Protein AF-A0A7V9INV0-F1 (afdb_monomer)

pLDDT: mean 86.63, std 12.6, range [50.41, 98.5]

Sequence (78 aa):
MSTAAGGMLVVVAWRRFGVLLARAEHFGEAATCPQCNAWGKFRVIAQEVSSVEDPPEAGRPHWLQVRCKQCEARWKLQ

Radius of gyration: 17.09 Å; Cα contacts (8 Å, |Δi|>4): 89; chains: 1; bounding box: 33×22×52 Å

Foldseek 3Di:
DPVVVVVVVVVVVVVLVVLVVVLVVQLQVVQADPPPRDGVQKDFDDFDDDDPPQDPSRRHTPKTWIAGPPPRDIDIRD

Secondary structure (DSSP, 8-state):
--HHHHHHHHHHHHHHHHHHHHHHHHHHHTTB-TTT--BS-EEEEEEPPPPTTS-TTT-S-S-EEEEETTT--EEEE-

Solvent-accessible surface area (backbone atoms only — not 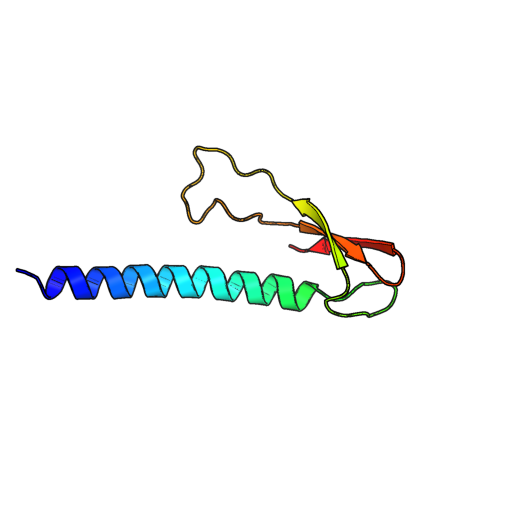comparable to full-atom values): 4630 Å² total; per-residue (Å²): 142,61,66,70,62,54,54,51,51,53,54,54,51,50,53,54,46,50,58,54,48,59,51,52,49,46,42,57,70,50,35,48,38,95,83,78,67,45,63,73,46,57,44,81,77,46,62,52,85,64,59,93,84,44,54,89,80,54,62,55,59,74,34,36,34,32,29,32,75,82,79,61,52,71,52,75,32,94

Nearest PDB structures (foldseek):
  5twb-assembly1_A  TM=6.316E-01  e=2.439E-01  Staphylococcus aureus subsp. aureus USA300
  6gxn-assembly1_v  TM=4.499E-01  e=2.060E+00  Escherichia coli
  5h5u-assembly1_4  TM=4.721E-01  e=3.284E+00  Escherichia coli K-12
  6gxo-assembly1_v  TM=4.219E-01  e=4.583E+00  Escherichia coli

Structure (mmCIF, N/CA/C/O backbone):
data_AF-A0A7V9INV0-F1
#
_entry.id   AF-A0A7V9INV0-F1
#
loop_
_atom_site.group_PDB
_atom_site.id
_atom_site.type_symbol
_atom_site.label_atom_id
_atom_site.label_alt_id
_atom_site.label_comp_id
_atom_site.label_asym_id
_atom_site.label_entity_id
_atom_site.label_seq_id
_atom_site.pdbx_PDB_ins_code
_atom_site.Cartn_x
_atom_site.Cartn_y
_atom_site.Cartn_z
_atom_site.occupancy
_atom_site.B_iso_or_equiv
_atom_site.auth_seq_id
_atom_site.auth_comp_id
_atom_site.auth_asym_id
_atom_site.auth_atom_id
_atom_site.pdbx_PDB_model_num
ATOM 1 N N . MET A 1 1 ? 16.854 2.183 -39.549 1.00 50.41 1 MET A N 1
ATOM 2 C CA . MET A 1 1 ? 17.205 1.665 -38.206 1.00 50.41 1 MET A CA 1
ATOM 3 C C . MET A 1 1 ? 16.110 2.089 -37.228 1.00 50.41 1 MET A C 1
ATOM 5 O O . MET A 1 1 ? 16.282 3.070 -36.527 1.00 50.41 1 MET A O 1
ATOM 9 N N . SER A 1 2 ? 14.945 1.431 -37.237 1.00 59.31 2 SER A N 1
ATOM 10 C CA . SER A 1 2 ? 13.775 1.907 -36.458 1.00 59.31 2 SER A CA 1
ATOM 11 C C . SER A 1 2 ? 13.027 0.789 -35.724 1.00 59.31 2 SER A C 1
ATOM 13 O O . SER A 1 2 ? 12.405 1.041 -34.700 1.00 59.31 2 SER A O 1
ATOM 15 N N . THR A 1 3 ? 13.144 -0.462 -36.173 1.00 62.19 3 THR A N 1
ATOM 16 C CA . THR A 1 3 ? 12.499 -1.625 -35.539 1.00 62.19 3 THR A CA 1
ATOM 17 C C . THR A 1 3 ? 13.180 -2.042 -34.232 1.00 62.19 3 THR A C 1
ATOM 19 O O . THR A 1 3 ? 12.498 -2.316 -33.248 1.00 62.19 3 THR A O 1
ATOM 22 N N . ALA A 1 4 ? 14.517 -2.017 -34.179 1.00 66.38 4 ALA A N 1
ATOM 23 C CA . ALA A 1 4 ? 15.280 -2.385 -32.981 1.00 66.38 4 ALA A CA 1
ATOM 24 C C . ALA A 1 4 ? 15.022 -1.436 -31.791 1.00 66.38 4 ALA A C 1
ATOM 26 O O . ALA A 1 4 ? 14.870 -1.891 -30.659 1.00 66.38 4 ALA A O 1
ATOM 27 N N . ALA A 1 5 ? 14.901 -0.128 -32.050 1.00 72.00 5 ALA A N 1
ATOM 28 C CA . ALA A 1 5 ? 14.602 0.865 -31.017 1.00 72.00 5 ALA A CA 1
ATOM 29 C C . ALA A 1 5 ? 13.176 0.707 -30.458 1.00 72.00 5 ALA A C 1
ATOM 31 O O . ALA A 1 5 ? 12.977 0.776 -29.246 1.00 72.00 5 ALA A O 1
ATOM 32 N N . GLY A 1 6 ? 12.194 0.421 -31.323 1.00 78.75 6 GLY A N 1
ATOM 33 C CA . GLY A 1 6 ? 10.815 0.160 -30.904 1.00 78.75 6 GLY A CA 1
ATOM 34 C C . GLY A 1 6 ? 10.691 -1.077 -30.009 1.00 78.75 6 GLY A C 1
ATOM 35 O O . GLY A 1 6 ? 10.052 -1.014 -28.961 1.00 78.75 6 GLY A O 1
ATOM 36 N N . GLY A 1 7 ? 11.364 -2.177 -30.367 1.00 84.75 7 GLY A N 1
ATOM 37 C CA . GLY A 1 7 ? 11.372 -3.396 -29.550 1.00 84.75 7 GLY A CA 1
ATOM 38 C C . GLY A 1 7 ? 11.953 -3.174 -28.149 1.00 84.75 7 GLY A C 1
ATOM 39 O O . GLY A 1 7 ? 11.401 -3.662 -27.164 1.00 84.75 7 GLY A O 1
ATOM 40 N N . MET A 1 8 ? 13.020 -2.378 -28.036 1.00 86.69 8 MET A N 1
ATOM 41 C CA . MET A 1 8 ? 13.649 -2.094 -26.744 1.00 86.69 8 MET A CA 1
ATOM 42 C C . MET A 1 8 ? 12.760 -1.247 -25.822 1.00 86.69 8 MET A C 1
ATOM 44 O O . MET A 1 8 ? 12.694 -1.518 -24.623 1.00 86.69 8 MET A O 1
ATOM 48 N N . LEU A 1 9 ? 12.013 -0.282 -26.370 1.00 87.56 9 LEU A N 1
ATOM 49 C CA . LEU A 1 9 ? 11.051 0.515 -25.598 1.00 87.56 9 LEU A CA 1
ATOM 50 C C . LEU A 1 9 ? 9.924 -0.344 -25.013 1.00 87.56 9 LEU A C 1
ATOM 52 O O . LEU A 1 9 ? 9.567 -0.160 -23.850 1.00 87.56 9 LEU A O 1
ATOM 56 N N . VAL A 1 10 ? 9.399 -1.305 -25.781 1.00 90.25 10 VAL A N 1
ATOM 57 C CA . VAL A 1 10 ? 8.350 -2.223 -25.304 1.00 90.25 10 VAL A CA 1
ATOM 58 C C . VAL A 1 10 ? 8.851 -3.052 -24.124 1.00 90.25 10 VAL A C 1
ATOM 60 O O . VAL A 1 10 ? 8.156 -3.162 -23.117 1.00 90.25 10 VAL A O 1
ATOM 63 N N . VAL A 1 11 ? 10.074 -3.585 -24.202 1.00 89.50 11 VAL A N 1
ATOM 64 C CA . VAL A 1 11 ? 10.664 -4.373 -23.107 1.00 89.50 11 VAL A CA 1
ATOM 65 C C . VAL A 1 11 ? 10.834 -3.529 -21.842 1.00 89.50 11 VAL A C 1
ATOM 67 O O . VAL A 1 11 ? 10.485 -3.984 -20.751 1.00 89.50 11 VAL A O 1
ATOM 70 N N . VAL A 1 12 ? 11.337 -2.298 -21.971 1.00 88.56 12 VAL A N 1
ATOM 71 C CA . VAL A 1 12 ? 11.499 -1.380 -20.831 1.00 88.56 12 VAL A CA 1
ATOM 72 C C . VAL A 1 12 ? 10.143 -1.030 -20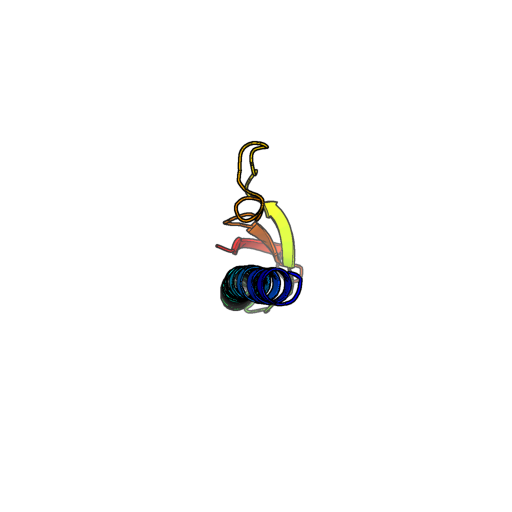.214 1.00 88.56 12 VAL A C 1
ATOM 74 O O . VAL A 1 12 ? 9.976 -1.131 -18.999 1.00 88.56 12 VAL A O 1
ATOM 77 N N . ALA A 1 13 ? 9.152 -0.686 -21.039 1.00 87.56 13 ALA A N 1
ATOM 78 C CA . ALA A 1 13 ? 7.805 -0.371 -20.573 1.00 87.56 13 ALA A CA 1
ATOM 79 C C . ALA A 1 13 ? 7.145 -1.565 -19.868 1.00 87.56 13 ALA A C 1
ATOM 81 O O . ALA A 1 13 ? 6.533 -1.392 -18.815 1.00 87.56 13 ALA A O 1
ATOM 82 N N . TRP A 1 14 ? 7.312 -2.777 -20.403 1.00 90.56 14 TRP A N 1
ATOM 83 C CA . TRP A 1 14 ? 6.757 -3.997 -19.821 1.00 90.56 14 TRP A CA 1
ATOM 84 C C . TRP A 1 14 ? 7.357 -4.314 -18.449 1.00 90.56 14 TRP A C 1
ATOM 86 O O . TRP A 1 14 ? 6.629 -4.614 -17.505 1.00 90.56 14 TRP A O 1
ATOM 96 N N . ARG A 1 15 ? 8.684 -4.191 -18.306 1.00 88.81 15 ARG A N 1
ATOM 97 C CA . ARG A 1 15 ? 9.358 -4.373 -17.010 1.00 88.81 15 ARG A CA 1
ATOM 98 C C . ARG A 1 15 ? 8.854 -3.373 -15.977 1.00 88.81 15 ARG A C 1
ATOM 100 O O . ARG A 1 15 ? 8.484 -3.772 -14.875 1.00 88.81 15 ARG A O 1
ATOM 107 N N . ARG A 1 16 ? 8.768 -2.095 -16.357 1.00 86.44 16 ARG A N 1
ATOM 108 C CA . ARG A 1 16 ? 8.243 -1.044 -15.482 1.00 86.44 16 ARG A CA 1
ATOM 109 C C . ARG A 1 16 ? 6.794 -1.318 -15.085 1.00 86.44 16 ARG A C 1
ATOM 111 O O . ARG A 1 16 ? 6.442 -1.157 -13.922 1.00 86.44 16 ARG A O 1
ATOM 118 N N . PHE A 1 17 ? 5.960 -1.767 -16.022 1.00 87.19 17 PHE A N 1
ATOM 119 C CA . PHE A 1 17 ? 4.582 -2.154 -15.732 1.00 87.19 17 PHE A CA 1
ATOM 120 C C . PHE A 1 17 ? 4.512 -3.282 -14.695 1.00 87.19 17 PHE A C 1
ATOM 122 O O . PHE A 1 17 ? 3.783 -3.144 -13.718 1.00 87.19 17 PHE A O 1
ATOM 129 N N . GLY A 1 18 ? 5.309 -4.343 -14.853 1.00 89.81 18 GLY A N 1
ATOM 130 C CA . GLY A 1 18 ? 5.344 -5.459 -13.902 1.00 89.81 18 GLY A CA 1
ATOM 131 C C . GLY A 1 18 ? 5.728 -5.030 -12.483 1.00 89.81 18 GLY A C 1
ATOM 132 O O . GLY A 1 18 ? 5.065 -5.419 -11.526 1.00 89.81 18 GLY A O 1
ATOM 133 N N . VAL A 1 19 ? 6.734 -4.159 -12.343 1.00 86.62 19 VAL A N 1
ATOM 134 C CA . VAL A 1 19 ? 7.140 -3.599 -11.038 1.00 86.62 19 VAL A CA 1
ATOM 135 C C . VAL A 1 19 ? 6.005 -2.797 -10.394 1.00 86.62 19 VAL A C 1
ATOM 137 O O . VAL A 1 19 ? 5.751 -2.910 -9.195 1.00 86.62 19 VAL A O 1
ATOM 140 N N . LEU A 1 20 ? 5.297 -1.991 -11.187 1.00 85.12 20 LEU A N 1
ATOM 141 C CA . LEU A 1 20 ? 4.170 -1.199 -10.697 1.00 85.12 20 LEU A CA 1
ATOM 142 C C . LEU A 1 20 ? 2.974 -2.068 -10.299 1.00 85.12 20 LEU A C 1
ATOM 144 O O . LEU A 1 20 ? 2.326 -1.771 -9.295 1.00 85.12 20 LEU A O 1
ATOM 148 N N . LEU A 1 21 ? 2.695 -3.119 -11.072 1.00 89.94 21 LEU A N 1
ATOM 149 C CA . LEU A 1 21 ? 1.603 -4.048 -10.816 1.00 89.94 21 LEU A CA 1
ATOM 150 C C . LEU A 1 21 ? 1.836 -4.828 -9.518 1.00 89.94 21 LEU A C 1
ATOM 152 O O . LEU A 1 21 ? 0.988 -4.763 -8.634 1.00 89.94 21 LEU A O 1
ATOM 156 N N . ALA A 1 22 ? 3.011 -5.442 -9.350 1.00 88.31 22 ALA A N 1
ATOM 157 C CA . ALA A 1 22 ? 3.350 -6.218 -8.153 1.00 88.31 22 ALA A CA 1
ATOM 158 C C . ALA A 1 22 ? 3.214 -5.394 -6.858 1.00 88.31 22 ALA A C 1
ATOM 160 O O . ALA A 1 22 ? 2.754 -5.870 -5.823 1.00 88.31 22 ALA A O 1
ATOM 161 N N . ARG A 1 23 ? 3.569 -4.107 -6.914 1.00 85.12 23 ARG A N 1
ATOM 162 C CA . ARG A 1 23 ? 3.432 -3.200 -5.769 1.00 85.12 23 ARG A CA 1
ATOM 163 C C . ARG A 1 23 ? 1.981 -2.812 -5.491 1.00 85.12 23 ARG A C 1
ATOM 165 O O . ARG A 1 23 ? 1.594 -2.672 -4.334 1.00 85.12 23 ARG A O 1
ATOM 172 N N . ALA A 1 24 ? 1.180 -2.615 -6.538 1.00 88.31 24 ALA A N 1
ATOM 173 C CA . ALA A 1 24 ? -0.249 -2.365 -6.387 1.00 88.31 24 ALA A CA 1
ATOM 174 C C . ALA A 1 24 ? -0.964 -3.580 -5.777 1.00 88.31 24 ALA A C 1
ATOM 176 O O . ALA A 1 24 ? -1.831 -3.399 -4.924 1.00 88.31 24 ALA A O 1
ATOM 177 N N . GLU A 1 25 ? -0.563 -4.792 -6.166 1.00 92.12 25 GLU A N 1
AT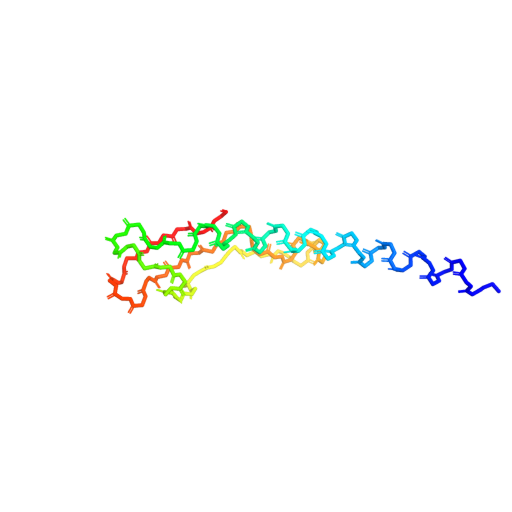OM 178 C CA . GLU A 1 25 ? -1.043 -6.045 -5.577 1.00 92.12 25 GLU A CA 1
ATOM 179 C C . GLU A 1 25 ? -0.711 -6.110 -4.086 1.00 92.12 25 GLU A C 1
ATOM 181 O O . GLU A 1 25 ? -1.622 -6.289 -3.280 1.00 92.12 25 GLU A O 1
ATOM 186 N N . HIS A 1 26 ? 0.536 -5.826 -3.697 1.00 90.06 26 HIS A N 1
ATOM 187 C CA . HIS A 1 26 ? 0.936 -5.833 -2.288 1.00 90.06 26 HIS A CA 1
ATOM 188 C C . HIS A 1 26 ? 0.118 -4.852 -1.429 1.00 90.06 26 HIS A C 1
ATOM 190 O O . HIS A 1 26 ? -0.418 -5.205 -0.376 1.00 90.06 26 HIS A O 1
ATOM 196 N N . PHE A 1 27 ? -0.082 -3.624 -1.920 1.00 91.81 27 PHE A N 1
ATOM 197 C CA . PHE A 1 27 ? -0.956 -2.660 -1.250 1.00 91.81 27 PHE A CA 1
ATOM 198 C C . PHE A 1 27 ? -2.422 -3.114 -1.201 1.00 91.81 27 PHE A C 1
ATOM 200 O O . PHE A 1 27 ? -3.119 -2.824 -0.226 1.00 91.81 27 PHE A O 1
ATOM 207 N N . GLY A 1 28 ? -2.896 -3.809 -2.237 1.00 92.44 28 GLY A N 1
ATOM 208 C CA . GLY A 1 28 ? -4.236 -4.391 -2.301 1.00 92.44 28 GLY A CA 1
ATOM 209 C C . GLY A 1 28 ? -4.448 -5.525 -1.293 1.00 92.44 28 GLY A C 1
ATOM 210 O O . GLY A 1 28 ? -5.514 -5.602 -0.680 1.00 92.44 28 GLY A O 1
ATOM 211 N N . GLU A 1 29 ? -3.436 -6.358 -1.062 1.00 92.94 29 GLU A N 1
ATOM 212 C CA . GLU A 1 29 ? -3.450 -7.414 -0.041 1.00 92.94 29 GLU A CA 1
ATOM 213 C C . GLU A 1 29 ? -3.481 -6.826 1.378 1.00 92.94 29 GLU A C 1
ATOM 215 O O . GLU A 1 29 ? -4.229 -7.295 2.238 1.00 92.94 29 GLU A O 1
ATOM 220 N N . ALA A 1 30 ? -2.749 -5.732 1.613 1.00 93.81 30 ALA A N 1
ATOM 221 C CA . ALA A 1 30 ? -2.717 -5.031 2.898 1.00 93.81 30 ALA A CA 1
ATOM 222 C C . ALA A 1 30 ? -3.915 -4.079 3.136 1.00 93.81 30 ALA A C 1
ATOM 224 O O . ALA A 1 30 ? -4.048 -3.486 4.212 1.00 93.81 30 ALA A O 1
ATOM 225 N N . ALA A 1 31 ? -4.814 -3.915 2.158 1.00 96.44 31 ALA A N 1
ATOM 226 C CA . ALA A 1 31 ? -5.900 -2.925 2.160 1.00 96.44 31 ALA A CA 1
ATOM 227 C C 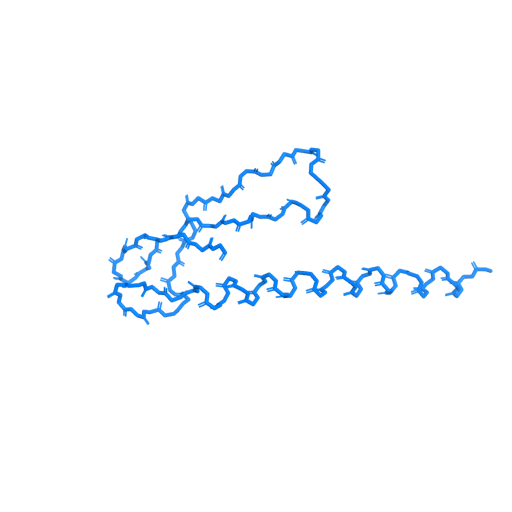. ALA A 1 31 ? -7.034 -3.190 3.176 1.00 96.44 31 ALA A C 1
ATOM 229 O O . ALA A 1 31 ? -7.978 -2.394 3.270 1.00 96.44 31 ALA A O 1
ATOM 230 N N . THR A 1 32 ? -6.974 -4.294 3.921 1.00 97.88 32 THR A N 1
ATOM 231 C CA . THR A 1 32 ? -7.969 -4.662 4.934 1.00 97.88 32 THR A CA 1
ATOM 232 C C . THR A 1 32 ? -7.745 -3.903 6.236 1.00 97.88 32 THR A C 1
ATOM 234 O O . THR A 1 32 ? -6.659 -3.909 6.808 1.00 97.88 32 THR A O 1
ATOM 237 N N . CYS A 1 33 ? -8.801 -3.277 6.756 1.00 97.81 33 CYS A N 1
ATOM 238 C CA . CYS A 1 33 ? -8.750 -2.646 8.067 1.00 97.81 33 CYS A CA 1
ATOM 239 C C . CYS A 1 33 ? -8.621 -3.703 9.185 1.00 97.81 33 CYS A C 1
ATOM 241 O O . CYS A 1 33 ? -9.539 -4.511 9.342 1.00 97.81 33 CYS A O 1
ATOM 243 N N . PRO A 1 34 ? -7.590 -3.639 10.052 1.00 97.25 34 PRO A N 1
ATOM 244 C CA . PRO A 1 34 ? -7.357 -4.638 11.102 1.00 97.25 34 PRO A CA 1
ATOM 245 C C . PRO A 1 34 ? -8.337 -4.554 12.287 1.00 97.25 34 PRO A C 1
ATOM 247 O O . PRO A 1 34 ? -8.213 -5.309 13.244 1.00 97.25 34 PRO A O 1
ATOM 250 N N . GLN A 1 35 ? -9.280 -3.606 12.274 1.00 97.75 35 GLN A N 1
ATOM 251 C CA . GLN A 1 35 ? -10.248 -3.404 13.361 1.00 97.75 35 GLN A CA 1
ATOM 252 C C . GLN A 1 35 ? -11.675 -3.798 12.977 1.00 97.75 35 GLN A C 1
ATOM 254 O O . GLN A 1 35 ? -12.361 -4.435 13.764 1.00 97.75 35 GLN A O 1
ATOM 259 N N . CYS A 1 36 ? -12.137 -3.423 11.782 1.00 97.56 36 CYS A N 1
ATOM 260 C CA . CYS A 1 36 ? -13.511 -3.702 11.338 1.00 97.56 36 CYS A CA 1
ATOM 261 C C . CYS A 1 36 ? -13.593 -4.639 10.128 1.00 97.56 36 CYS A C 1
ATOM 263 O O . CYS A 1 36 ? -14.679 -4.847 9.595 1.00 97.56 36 CYS A O 1
ATOM 265 N N . ASN A 1 37 ? -12.452 -5.165 9.670 1.00 97.38 37 ASN A N 1
ATOM 266 C CA . ASN A 1 37 ? -12.336 -6.065 8.524 1.00 97.38 37 ASN A CA 1
ATOM 267 C C . ASN A 1 37 ? -12.868 -5.498 7.190 1.00 97.38 37 ASN A C 1
ATOM 269 O O . ASN A 1 37 ? -13.122 -6.231 6.239 1.00 97.38 37 ASN A O 1
ATOM 273 N N . ALA A 1 38 ? -13.043 -4.176 7.098 1.00 97.56 38 ALA A N 1
ATOM 274 C CA . ALA A 1 38 ? -13.432 -3.521 5.857 1.00 97.56 38 ALA A CA 1
ATOM 275 C C . ALA A 1 38 ? -12.238 -3.448 4.893 1.00 97.56 38 ALA A C 1
ATOM 277 O O . ALA A 1 38 ? -11.227 -2.815 5.206 1.00 97.56 38 ALA A O 1
ATOM 278 N N . TRP A 1 39 ? -12.376 -4.043 3.710 1.00 97.31 39 TRP A N 1
ATOM 279 C CA . TRP A 1 39 ? -11.380 -3.967 2.639 1.00 97.31 39 TRP A CA 1
ATOM 280 C C . TRP A 1 39 ? -11.546 -2.691 1.805 1.00 97.31 39 TRP A C 1
ATOM 282 O O . TRP A 1 39 ? -12.667 -2.290 1.484 1.00 97.31 39 TRP A O 1
ATOM 292 N N . GLY A 1 40 ? -10.439 -2.012 1.488 1.00 95.69 40 GLY A N 1
ATOM 293 C CA . GLY A 1 40 ? -10.407 -0.869 0.562 1.00 95.69 40 GLY A CA 1
ATOM 294 C C . GLY A 1 40 ? -11.113 0.410 1.047 1.00 95.69 40 GLY A C 1
ATOM 295 O O . GLY A 1 40 ? -11.112 1.431 0.360 1.00 95.69 40 GLY A O 1
ATOM 296 N N . LYS A 1 41 ? -11.711 0.408 2.246 1.00 96.94 41 LYS A N 1
ATOM 297 C CA . LYS A 1 41 ? -12.440 1.559 2.807 1.00 96.94 41 LYS A CA 1
ATOM 298 C C . LYS A 1 41 ? -11.538 2.439 3.668 1.00 96.94 41 LYS A C 1
ATOM 300 O O . LYS A 1 41 ? -11.723 2.535 4.882 1.00 96.94 41 LYS A O 1
ATOM 305 N N . PHE A 1 42 ? -10.587 3.131 3.051 1.00 97.31 42 PHE A N 1
ATOM 306 C CA . PHE A 1 42 ? -9.705 4.063 3.758 1.00 97.31 42 PHE A CA 1
ATOM 307 C C . PHE A 1 42 ? -9.408 5.339 2.968 1.00 97.31 42 PHE A C 1
ATOM 309 O O . PHE A 1 42 ? -9.779 5.491 1.804 1.00 97.31 42 PHE A O 1
ATOM 316 N N . ARG A 1 43 ? -8.777 6.299 3.644 1.00 97.56 43 ARG A N 1
ATOM 317 C CA . ARG A 1 43 ? -8.137 7.476 3.049 1.00 97.56 43 ARG A CA 1
ATOM 318 C C . ARG A 1 43 ? -6.654 7.474 3.413 1.00 97.56 43 ARG A C 1
ATOM 320 O O . ARG A 1 43 ? -6.317 7.107 4.539 1.00 97.56 43 ARG A O 1
ATOM 327 N N . VAL A 1 44 ? -5.795 7.898 2.492 1.00 95.88 44 VAL A N 1
ATOM 328 C CA . VAL A 1 44 ? -4.369 8.121 2.771 1.00 95.88 44 VAL A CA 1
ATOM 329 C C . VAL A 1 44 ? -4.236 9.388 3.615 1.00 95.88 44 VAL A C 1
ATOM 331 O O . VAL A 1 44 ? -4.870 10.398 3.316 1.00 95.88 44 VAL A O 1
ATOM 334 N N . ILE A 1 45 ? -3.473 9.312 4.704 1.00 97.44 45 ILE A N 1
ATOM 335 C CA . ILE A 1 45 ? -3.233 10.430 5.630 1.00 97.44 45 ILE A CA 1
ATOM 336 C C . ILE A 1 45 ? -1.755 10.810 5.741 1.00 97.44 45 ILE A C 1
ATOM 338 O O . ILE A 1 45 ? -1.460 11.932 6.134 1.00 97.44 45 ILE A O 1
ATOM 342 N N . ALA A 1 46 ? -0.842 9.907 5.388 1.00 94.88 46 ALA A N 1
ATOM 343 C CA . ALA A 1 46 ? 0.564 10.210 5.156 1.00 94.88 46 ALA A CA 1
ATOM 344 C C . ALA A 1 46 ? 1.135 9.201 4.158 1.00 94.88 46 ALA A C 1
ATOM 346 O O . ALA A 1 46 ? 0.577 8.120 3.964 1.00 94.88 46 ALA A O 1
ATOM 347 N N . GLN A 1 47 ? 2.248 9.554 3.540 1.00 91.62 47 GLN A N 1
ATOM 348 C CA . GLN A 1 47 ? 3.000 8.685 2.650 1.00 91.62 47 GLN A CA 1
ATOM 349 C C . GLN A 1 47 ? 4.484 8.949 2.855 1.00 91.62 47 GLN A C 1
ATOM 351 O O . GLN A 1 47 ? 4.861 10.005 3.372 1.00 91.62 47 GLN A O 1
ATOM 356 N N . GLU A 1 48 ? 5.307 7.999 2.442 1.00 88.88 48 GLU A N 1
ATOM 357 C CA . GLU A 1 48 ? 6.743 8.216 2.378 1.00 88.88 48 GLU A CA 1
ATOM 358 C C . GLU A 1 48 ? 7.095 9.414 1.489 1.00 88.88 48 GLU A C 1
ATOM 360 O O . GLU A 1 48 ? 6.482 9.629 0.440 1.00 88.88 48 GLU A O 1
ATOM 365 N N . VAL A 1 49 ? 8.082 10.196 1.924 1.00 81.81 49 VAL A N 1
ATOM 366 C CA . VAL A 1 49 ? 8.613 11.311 1.144 1.00 81.81 49 VAL A CA 1
ATOM 367 C C . VAL A 1 49 ? 9.661 10.767 0.182 1.00 81.81 49 VAL A C 1
ATOM 369 O O . VAL A 1 49 ? 10.676 10.239 0.624 1.00 81.81 49 VAL A O 1
ATOM 372 N N . SER A 1 50 ? 9.421 10.917 -1.118 1.00 75.38 50 SER A N 1
ATOM 373 C CA . SER A 1 50 ? 10.439 10.683 -2.145 1.00 75.38 50 SER A CA 1
ATOM 374 C C . SER A 1 50 ? 11.297 11.939 -2.323 1.00 75.38 50 SER A C 1
ATOM 376 O O . SER A 1 50 ? 10.778 13.059 -2.315 1.00 75.38 50 SER A O 1
ATOM 378 N N . SER A 1 51 ? 12.605 11.757 -2.477 1.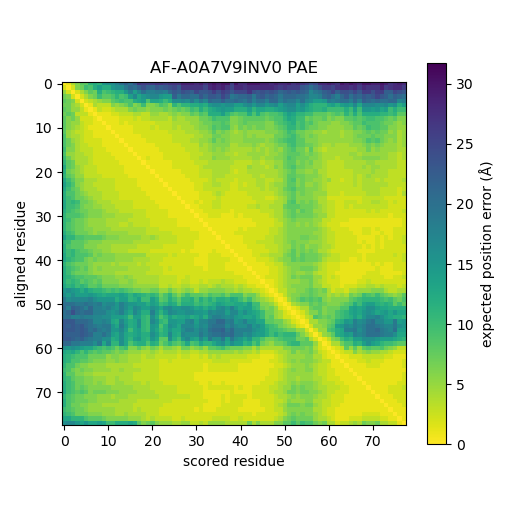00 69.88 51 SER A N 1
ATOM 379 C CA . SER A 1 51 ? 13.557 12.813 -2.816 1.00 69.88 51 SER A CA 1
ATOM 380 C C . SER A 1 51 ? 13.557 13.093 -4.325 1.00 69.88 51 SER A C 1
ATOM 382 O O . SER A 1 51 ? 13.098 12.286 -5.130 1.00 69.88 51 SER A O 1
ATOM 384 N N . VAL A 1 52 ? 14.073 14.257 -4.731 1.00 67.00 52 VAL A N 1
ATOM 385 C CA . VAL A 1 52 ? 14.197 14.636 -6.156 1.00 67.00 52 VAL A CA 1
ATOM 386 C C . VAL A 1 52 ? 15.256 13.796 -6.885 1.00 67.00 52 VAL A C 1
ATOM 388 O O . VAL A 1 52 ? 15.215 13.676 -8.106 1.00 67.00 52 VAL A O 1
ATOM 391 N N . GLU A 1 53 ? 16.190 13.206 -6.141 1.00 70.31 53 GLU A N 1
ATOM 392 C CA . GLU A 1 53 ? 17.263 12.357 -6.667 1.00 70.31 53 GLU A CA 1
ATOM 393 C C . GLU A 1 53 ? 16.820 10.902 -6.871 1.00 70.31 53 GLU A C 1
ATOM 395 O O . GLU A 1 53 ? 17.515 10.131 -7.537 1.00 70.31 53 GLU A O 1
ATOM 400 N N . ASP A 1 54 ? 15.651 10.525 -6.345 1.00 63.94 54 ASP A N 1
ATOM 401 C CA . ASP A 1 54 ? 15.121 9.181 -6.504 1.00 63.94 54 ASP A CA 1
ATOM 402 C C . ASP A 1 54 ? 14.770 8.913 -7.977 1.00 63.94 54 ASP A C 1
ATOM 404 O O . ASP A 1 54 ? 14.051 9.701 -8.605 1.00 63.94 54 ASP A O 1
ATOM 408 N N . PRO A 1 55 ? 15.234 7.791 -8.564 1.00 62.69 55 PRO A N 1
ATOM 409 C CA . PRO A 1 55 ? 14.857 7.433 -9.924 1.00 62.69 55 PRO A CA 1
ATOM 410 C C . PRO A 1 55 ? 13.323 7.400 -10.076 1.00 62.69 55 PRO A C 1
ATOM 412 O O . PRO A 1 55 ? 12.602 7.132 -9.118 1.00 62.69 55 PRO A O 1
ATOM 415 N N . PRO A 1 56 ? 12.761 7.609 -11.279 1.00 62.81 56 PRO A N 1
ATOM 416 C CA . PRO A 1 56 ? 11.308 7.722 -11.483 1.00 62.81 56 PRO A CA 1
ATOM 417 C C . PRO A 1 56 ? 10.498 6.464 -11.104 1.00 62.81 56 PRO A C 1
ATOM 419 O O . PRO A 1 56 ? 9.266 6.501 -11.079 1.00 62.81 56 PRO A O 1
ATOM 422 N N . GLU A 1 57 ? 11.169 5.342 -10.836 1.00 60.47 57 GLU A N 1
ATOM 423 C CA . GLU A 1 57 ? 10.592 4.126 -10.246 1.00 60.47 57 GLU A CA 1
ATOM 424 C C . GLU A 1 57 ? 10.641 4.131 -8.702 1.00 60.47 57 GLU A C 1
ATOM 426 O O . GLU A 1 57 ? 9.751 3.571 -8.065 1.00 60.47 57 GLU A O 1
ATOM 431 N N . ALA A 1 58 ? 11.609 4.835 -8.105 1.00 56.16 58 ALA A N 1
ATOM 432 C CA . ALA A 1 58 ? 11.729 5.129 -6.675 1.00 56.16 58 ALA A CA 1
ATOM 433 C C . ALA A 1 58 ? 10.819 6.284 -6.200 1.00 56.16 58 ALA A C 1
ATOM 435 O O . ALA A 1 58 ? 10.584 6.436 -5.006 1.00 56.16 58 ALA A O 1
ATOM 436 N N . GLY A 1 59 ? 10.196 7.029 -7.118 1.00 57.97 59 GLY A N 1
ATOM 437 C CA . GLY A 1 59 ? 9.203 8.066 -6.802 1.00 57.97 59 GLY A CA 1
ATOM 438 C C . GLY A 1 59 ? 7.832 7.560 -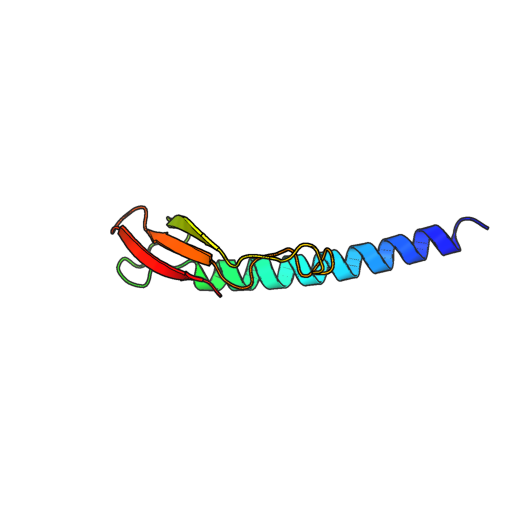6.320 1.00 57.97 59 GLY A C 1
ATOM 439 O O . GLY A 1 59 ? 6.876 8.336 -6.299 1.00 57.97 59 GLY A O 1
ATOM 440 N N . ARG A 1 60 ? 7.677 6.267 -5.992 1.00 73.62 60 ARG A N 1
ATOM 441 C CA . ARG A 1 60 ? 6.451 5.748 -5.362 1.00 73.62 60 ARG A CA 1
ATOM 442 C C . ARG A 1 60 ? 6.692 5.467 -3.882 1.00 73.62 60 ARG A C 1
ATOM 444 O O . ARG A 1 60 ? 7.723 4.885 -3.551 1.00 73.62 60 ARG A O 1
ATOM 451 N N . PRO A 1 61 ? 5.727 5.792 -3.004 1.00 77.69 61 PRO A N 1
ATOM 452 C CA . PRO A 1 61 ? 5.894 5.596 -1.571 1.00 77.69 61 PRO A CA 1
ATOM 453 C C . PRO A 1 61 ? 5.964 4.104 -1.234 1.00 77.69 61 PRO A C 1
ATOM 455 O O . PRO A 1 61 ? 5.145 3.314 -1.715 1.00 77.69 61 PRO A O 1
ATOM 458 N N . HIS A 1 62 ? 6.971 3.669 -0.469 1.00 85.06 62 HIS A N 1
ATOM 459 C CA . HIS A 1 62 ? 7.109 2.280 0.021 1.00 85.06 62 HIS A CA 1
ATOM 460 C C . HIS A 1 62 ? 6.084 1.966 1.088 1.00 85.06 62 HIS A C 1
ATOM 462 O O . HIS A 1 62 ? 5.738 0.813 1.294 1.00 85.06 62 HIS A O 1
ATOM 468 N N . TRP A 1 63 ? 5.528 3.001 1.703 1.00 90.19 63 TRP A N 1
ATOM 469 C CA . TRP A 1 63 ? 4.448 2.849 2.642 1.00 90.19 63 TRP A CA 1
ATOM 470 C C . TRP A 1 63 ? 3.462 4.009 2.580 1.00 90.19 63 TRP A C 1
ATOM 472 O O . TRP A 1 63 ? 3.805 5.147 2.252 1.00 90.19 63 TRP A O 1
ATOM 482 N N . LEU A 1 64 ? 2.226 3.710 2.965 1.00 93.31 64 LEU A N 1
ATOM 483 C CA . LEU A 1 64 ? 1.138 4.663 3.129 1.00 93.31 64 LEU A CA 1
ATOM 484 C C . LEU A 1 64 ? 0.579 4.528 4.541 1.00 93.31 64 LEU A C 1
ATOM 486 O O . LEU A 1 64 ? 0.206 3.439 4.970 1.00 93.31 64 LEU A O 1
ATOM 490 N N . GLN A 1 65 ? 0.456 5.637 5.257 1.00 96.62 65 GLN A N 1
ATOM 491 C CA . GLN A 1 65 ? -0.366 5.677 6.457 1.00 96.62 65 GLN A CA 1
ATOM 492 C C . GLN A 1 65 ? -1.806 5.946 6.033 1.00 96.62 65 GLN A C 1
ATOM 494 O O . GLN A 1 65 ? -2.093 6.953 5.377 1.00 96.62 65 GLN A O 1
ATOM 499 N N . VAL A 1 66 ? -2.729 5.083 6.442 1.00 97.69 66 VAL A N 1
ATOM 500 C CA . VAL A 1 66 ? -4.140 5.192 6.070 1.00 97.69 66 VAL A CA 1
ATOM 501 C C . VAL A 1 66 ? -5.048 5.270 7.291 1.00 97.69 66 VAL A C 1
ATOM 503 O O . VAL A 1 66 ? -4.676 4.89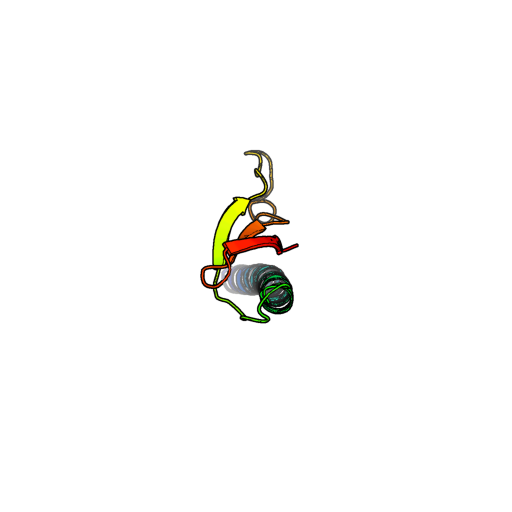0 8.402 1.00 97.69 66 VAL A O 1
ATOM 506 N N . ARG A 1 67 ? -6.256 5.801 7.088 1.00 98.50 67 ARG A N 1
ATOM 507 C CA . ARG A 1 67 ? -7.332 5.849 8.086 1.00 98.50 67 ARG A CA 1
ATOM 508 C C . ARG A 1 67 ? -8.595 5.218 7.517 1.00 98.50 67 ARG A C 1
ATOM 510 O O . ARG A 1 67 ? -9.040 5.625 6.442 1.00 98.50 67 ARG A O 1
ATOM 517 N N . CYS A 1 68 ? -9.194 4.277 8.245 1.00 98.44 68 CYS A N 1
ATOM 518 C CA . CYS A 1 68 ? -10.454 3.642 7.869 1.00 98.44 68 CYS A CA 1
ATOM 519 C C . CYS A 1 68 ? -11.561 4.697 7.742 1.00 98.44 68 CYS A C 1
ATOM 521 O O . CYS A 1 68 ? -11.703 5.553 8.614 1.00 98.44 68 CYS A O 1
ATOM 523 N N . LYS A 1 69 ? -12.378 4.613 6.691 1.00 98.31 69 LYS A N 1
ATOM 524 C CA . LYS A 1 69 ? -13.579 5.448 6.524 1.00 98.31 69 LYS A CA 1
ATOM 525 C C . LYS A 1 69 ? -14.777 4.941 7.342 1.00 98.31 69 LYS A C 1
ATOM 527 O O . LYS A 1 69 ? -15.772 5.644 7.418 1.00 98.31 69 LYS A O 1
ATOM 532 N N . GLN A 1 70 ? -14.691 3.736 7.916 1.00 97.69 70 GLN A N 1
ATOM 533 C CA . GLN A 1 70 ? -15.779 3.093 8.662 1.00 97.69 70 GLN A CA 1
ATOM 534 C C . GLN A 1 70 ? -15.572 3.145 10.182 1.00 97.69 70 GLN A C 1
ATOM 536 O O . GLN A 1 70 ? -16.443 3.639 10.883 1.00 97.69 70 GLN A O 1
ATOM 541 N N . CYS A 1 71 ? -14.433 2.669 10.698 1.00 98.00 71 CYS A N 1
ATOM 542 C CA . CYS A 1 71 ? -14.148 2.649 12.145 1.00 98.00 71 CYS A CA 1
ATOM 543 C C . CYS A 1 71 ? -13.043 3.623 12.583 1.00 98.00 71 CYS A C 1
ATOM 545 O O . CYS A 1 71 ? -12.591 3.571 13.719 1.00 98.00 71 CYS A O 1
ATOM 547 N N . GLU A 1 72 ? -12.550 4.464 11.669 1.00 98.12 72 GLU A N 1
ATOM 548 C CA . GLU A 1 72 ? -11.499 5.463 11.911 1.00 98.12 72 GLU A CA 1
ATOM 549 C C . GLU A 1 72 ? -10.114 4.954 12.353 1.00 98.12 72 GLU A C 1
ATOM 551 O O . GLU A 1 72 ? -9.196 5.769 12.503 1.00 98.12 72 GLU A O 1
ATOM 556 N N . ALA A 1 73 ? -9.928 3.638 12.490 1.00 97.88 73 ALA A N 1
ATOM 557 C CA . ALA A 1 73 ? -8.645 3.023 12.810 1.00 97.88 73 ALA A CA 1
ATOM 558 C C . ALA A 1 73 ? -7.560 3.397 11.792 1.00 97.88 73 ALA A C 1
ATOM 560 O O . ALA A 1 73 ? -7.833 3.568 10.600 1.00 97.88 73 ALA A O 1
ATOM 561 N N . ARG A 1 74 ? -6.318 3.509 12.265 1.00 97.94 74 ARG A N 1
ATOM 562 C CA . ARG A 1 74 ? -5.155 3.846 11.438 1.00 97.94 74 ARG A CA 1
ATOM 563 C C . ARG A 1 74 ? -4.234 2.645 11.333 1.00 97.94 74 ARG A C 1
ATOM 565 O O . ARG A 1 74 ? -4.003 1.971 12.330 1.00 97.94 74 ARG A O 1
ATOM 572 N N . 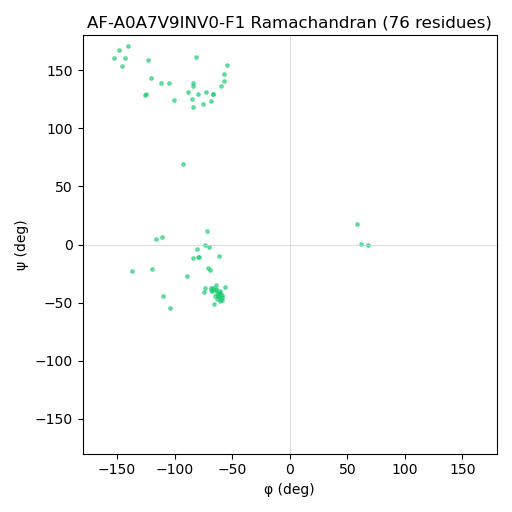TRP A 1 75 ? -3.694 2.411 10.146 1.00 97.00 75 TRP A N 1
ATOM 573 C CA . TRP A 1 75 ? -2.657 1.408 9.934 1.00 97.00 75 TRP A CA 1
ATOM 574 C C . TRP A 1 75 ? -1.724 1.839 8.810 1.00 97.00 75 TRP A C 1
ATOM 576 O O . TRP A 1 75 ? -1.998 2.803 8.087 1.00 97.00 75 TRP A O 1
ATOM 586 N N . LYS A 1 76 ? -0.601 1.137 8.716 1.00 95.56 76 LYS A N 1
ATOM 587 C CA . LYS A 1 76 ? 0.407 1.331 7.686 1.00 95.56 76 LYS A CA 1
ATOM 588 C C . LYS A 1 76 ? 0.213 0.250 6.629 1.00 95.56 76 LYS A C 1
ATOM 590 O O . LYS A 1 76 ? 0.206 -0.931 6.965 1.00 95.56 76 LYS A O 1
ATOM 595 N N . LEU A 1 77 ? 0.034 0.665 5.383 1.00 93.50 77 LEU A N 1
ATOM 596 C CA . LEU A 1 77 ? 0.186 -0.197 4.221 1.00 93.50 77 LEU A CA 1
ATOM 597 C C . LEU A 1 77 ? 1.650 -0.130 3.803 1.00 93.50 77 LEU A C 1
ATOM 599 O O . LEU A 1 77 ? 2.193 0.972 3.708 1.00 93.50 77 LEU A O 1
ATOM 603 N N . GLN A 1 78 ? 2.283 -1.267 3.580 1.00 87.19 78 GLN A N 1
ATOM 604 C CA . GLN A 1 78 ? 3.671 -1.387 3.144 1.0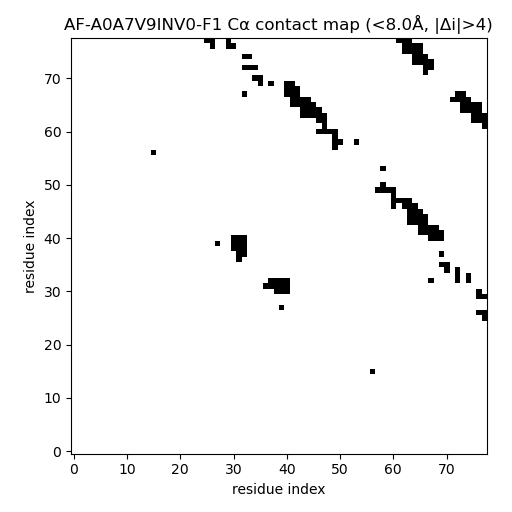0 87.19 78 GLN A CA 1
ATOM 605 C C . GLN A 1 78 ? 3.833 -2.688 2.382 1.00 87.19 78 GLN A C 1
ATOM 607 O O . GLN A 1 78 ? 2.998 -3.581 2.656 1.00 87.19 78 GLN A O 1
#

Mean predicted aligned error: 6.42 Å